Protein AF-A0AA43RU00-F1 (afdb_monomer_lite)

Radius of gyration: 16.59 Å; chains: 1; bounding box: 42×31×34 Å

Sequence (70 aa):
MIKIKTEKEYHVVMERIEELLGIVNNETLIDSKDSIELELLSSLVEEYEDEHYPIGTPSLADTIAGIYRG

Structure (mmCIF, N/CA/C/O backbone):
data_AF-A0AA43RU00-F1
#
_entry.id   AF-A0AA43RU00-F1
#
loop_
_atom_site.group_PDB
_atom_site.id
_atom_site.type_symbol
_atom_site.label_atom_id
_atom_site.label_alt_id
_atom_site.label_comp_id
_atom_site.label_asym_id
_atom_site.label_entity_id
_atom_site.label_seq_id
_atom_site.pdbx_PDB_ins_code
_atom_site.Cartn_x
_atom_site.Cartn_y
_atom_site.Cartn_z
_atom_site.occupancy
_atom_site.B_iso_or_equiv
_atom_site.auth_seq_id
_atom_site.auth_comp_id
_atom_site.auth_asym_id
_atom_site.auth_atom_id
_atom_site.pdbx_PDB_model_num
ATOM 1 N N . MET A 1 1 ? 6.475 -13.621 4.733 1.00 62.88 1 MET A N 1
ATOM 2 C CA . MET A 1 1 ? 6.355 -12.525 3.750 1.00 62.88 1 MET A CA 1
ATOM 3 C C . MET A 1 1 ? 6.690 -11.230 4.465 1.00 62.88 1 MET A C 1
ATOM 5 O O . MET A 1 1 ? 6.436 -11.142 5.665 1.00 62.88 1 MET A O 1
ATOM 9 N N . ILE A 1 2 ? 7.369 -10.308 3.785 1.00 84.06 2 ILE A N 1
ATOM 10 C CA . ILE A 1 2 ? 7.637 -8.964 4.314 1.00 84.06 2 ILE A CA 1
ATOM 11 C C . ILE A 1 2 ? 6.297 -8.219 4.315 1.00 84.06 2 ILE A C 1
ATOM 13 O O . ILE A 1 2 ? 5.513 -8.426 3.400 1.00 84.06 2 ILE A O 1
ATOM 17 N N . LYS A 1 3 ? 6.013 -7.441 5.360 1.00 89.31 3 LYS A N 1
ATOM 18 C CA . LYS A 1 3 ? 4.778 -6.662 5.518 1.00 89.31 3 LYS A CA 1
ATOM 19 C C . LYS A 1 3 ? 5.111 -5.335 6.182 1.00 89.31 3 LYS A C 1
ATOM 21 O O . LYS A 1 3 ? 5.996 -5.303 7.044 1.00 89.31 3 LYS A O 1
ATOM 26 N N . ILE A 1 4 ? 4.383 -4.290 5.810 1.00 95.06 4 ILE A N 1
ATOM 27 C CA . ILE A 1 4 ? 4.383 -3.005 6.510 1.00 95.06 4 ILE A CA 1
ATOM 28 C C . ILE A 1 4 ? 3.671 -3.208 7.851 1.00 95.06 4 ILE A C 1
ATOM 30 O O . ILE A 1 4 ? 2.616 -3.836 7.905 1.00 95.06 4 ILE A O 1
ATOM 34 N N . LYS A 1 5 ? 4.265 -2.741 8.953 1.00 93.00 5 LYS A N 1
ATOM 35 C CA . LYS A 1 5 ? 3.715 -2.931 10.309 1.00 93.00 5 LYS A CA 1
ATOM 36 C C . LYS A 1 5 ? 3.377 -1.629 11.011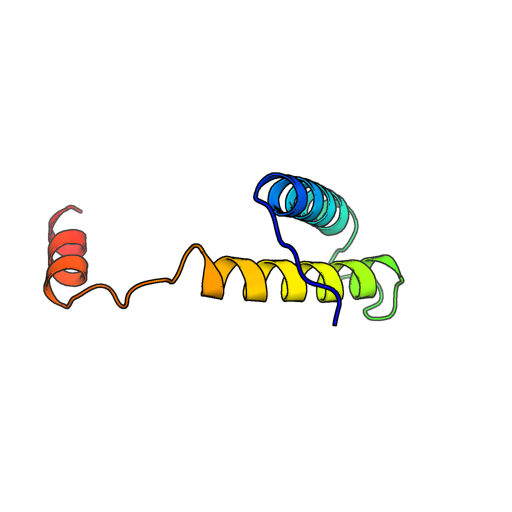 1.00 93.00 5 LYS A C 1
ATOM 38 O O . LYS A 1 5 ? 2.731 -1.652 12.055 1.00 93.00 5 LYS A O 1
ATOM 43 N N . THR A 1 6 ? 3.876 -0.509 10.504 1.00 95.56 6 THR A N 1
ATOM 44 C CA . THR A 1 6 ? 3.733 0.794 11.152 1.00 95.56 6 THR A CA 1
ATOM 45 C C . THR A 1 6 ? 3.397 1.871 10.134 1.00 95.56 6 THR A C 1
ATOM 47 O O . THR A 1 6 ? 3.878 1.822 9.005 1.00 95.56 6 THR A O 1
ATOM 50 N N . GLU A 1 7 ? 2.674 2.900 10.576 1.00 94.56 7 GLU A N 1
ATOM 51 C CA . GLU A 1 7 ? 2.365 4.089 9.766 1.00 94.56 7 GLU A CA 1
ATOM 52 C C . GLU A 1 7 ? 3.635 4.742 9.189 1.00 94.56 7 GLU A C 1
ATOM 54 O O . GLU A 1 7 ? 3.669 5.238 8.069 1.00 94.56 7 GLU A O 1
ATOM 59 N N . LYS A 1 8 ? 4.735 4.714 9.954 1.00 97.00 8 LYS A N 1
ATOM 60 C CA . LYS A 1 8 ? 6.017 5.262 9.504 1.00 97.00 8 LYS A CA 1
ATOM 61 C C . LYS A 1 8 ? 6.585 4.474 8.323 1.00 97.00 8 LYS A C 1
ATOM 63 O O . LYS A 1 8 ? 7.093 5.077 7.386 1.00 97.00 8 LYS A O 1
ATOM 68 N N . GLU A 1 9 ? 6.547 3.145 8.390 1.00 96.31 9 GLU A N 1
ATOM 69 C CA . GLU A 1 9 ? 6.972 2.289 7.277 1.00 96.31 9 GLU A CA 1
ATOM 70 C C . GLU A 1 9 ? 6.060 2.491 6.065 1.00 96.31 9 GLU A C 1
ATOM 72 O O . GLU A 1 9 ? 6.568 2.594 4.955 1.00 96.31 9 GLU A O 1
ATOM 77 N N . TYR A 1 10 ? 4.750 2.631 6.288 1.00 96.38 10 TYR A N 1
ATOM 78 C CA . TYR A 1 10 ? 3.779 2.955 5.245 1.00 96.38 10 TYR A CA 1
ATOM 79 C C . TYR A 1 10 ? 4.145 4.250 4.511 1.00 96.38 10 TYR A C 1
ATOM 81 O O . TYR A 1 10 ? 4.317 4.232 3.297 1.00 96.38 10 TYR A O 1
ATOM 89 N N . HIS A 1 11 ? 4.375 5.351 5.234 1.00 96.62 11 HIS A N 1
ATOM 90 C CA . HIS A 1 11 ? 4.749 6.626 4.615 1.00 96.62 11 HIS A CA 1
ATOM 91 C C . HIS A 1 11 ? 6.066 6.558 3.840 1.00 96.62 11 HIS A C 1
ATOM 93 O O . HIS A 1 11 ? 6.143 7.077 2.733 1.00 96.62 11 HIS A O 1
ATOM 99 N N . VAL A 1 12 ? 7.083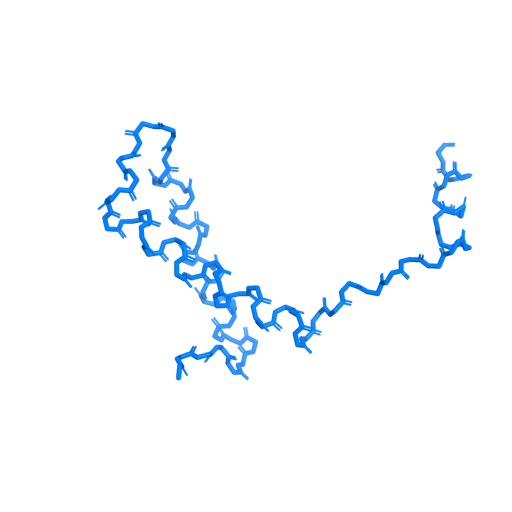 5.880 4.377 1.00 97.12 12 VAL A N 1
ATOM 100 C CA . VAL A 1 12 ? 8.366 5.712 3.673 1.00 97.12 12 VAL A CA 1
ATOM 101 C C . VAL A 1 12 ? 8.189 4.909 2.381 1.00 97.12 12 VAL A C 1
ATOM 103 O O . VAL A 1 12 ? 8.798 5.232 1.363 1.00 97.12 12 VAL A O 1
ATOM 106 N N . VAL A 1 13 ? 7.360 3.861 2.402 1.00 96.44 13 VAL A N 1
ATOM 107 C CA . VAL A 1 13 ? 7.055 3.078 1.198 1.00 96.44 13 VAL A CA 1
ATOM 108 C C . VAL A 1 13 ? 6.269 3.916 0.187 1.00 96.44 13 VAL A C 1
ATOM 110 O O . VAL A 1 13 ? 6.584 3.872 -1.000 1.00 96.44 13 VAL A O 1
ATOM 113 N N . MET A 1 14 ? 5.312 4.722 0.645 1.00 95.75 14 MET A N 1
ATOM 114 C CA . MET A 1 14 ? 4.546 5.636 -0.207 1.00 95.75 14 MET A CA 1
ATOM 115 C C . MET A 1 14 ? 5.436 6.682 -0.886 1.00 95.75 14 MET A C 1
ATOM 117 O O . MET A 1 14 ? 5.350 6.845 -2.100 1.00 95.75 14 MET A O 1
ATOM 121 N N . GLU A 1 15 ? 6.350 7.322 -0.150 1.00 96.88 15 GLU A N 1
ATOM 122 C CA . GLU A 1 15 ? 7.335 8.257 -0.720 1.00 96.88 15 GLU A CA 1
ATOM 123 C C . GLU A 1 15 ? 8.169 7.582 -1.821 1.00 96.88 15 GLU A C 1
ATOM 125 O O . GLU A 1 15 ? 8.385 8.148 -2.893 1.00 96.88 15 GLU A O 1
ATOM 130 N N . ARG A 1 16 ? 8.586 6.328 -1.603 1.00 96.56 16 ARG A N 1
ATOM 131 C CA . ARG A 1 16 ? 9.343 5.569 -2.603 1.00 96.56 16 ARG A CA 1
ATOM 132 C C . ARG A 1 16 ? 8.516 5.240 -3.848 1.00 96.56 16 ARG A C 1
ATOM 134 O O . ARG A 1 16 ? 9.046 5.292 -4.956 1.00 96.56 16 ARG A O 1
ATOM 141 N N . ILE A 1 17 ? 7.238 4.907 -3.685 1.00 95.44 17 ILE A N 1
ATOM 142 C CA . ILE A 1 17 ? 6.316 4.693 -4.808 1.00 95.44 17 ILE A CA 1
ATOM 143 C C . ILE A 1 17 ? 6.165 5.981 -5.623 1.00 95.44 17 ILE A C 1
ATOM 145 O O . ILE A 1 17 ? 6.236 5.924 -6.847 1.00 95.44 17 ILE A O 1
ATOM 149 N N . GLU A 1 18 ? 6.018 7.140 -4.975 1.00 94.69 18 GLU A N 1
ATOM 150 C CA . GLU A 1 18 ? 5.931 8.435 -5.666 1.00 94.69 18 GLU A CA 1
ATOM 151 C C . GLU A 1 18 ? 7.191 8.737 -6.489 1.00 94.69 18 GLU A C 1
ATOM 153 O O . GLU A 1 18 ? 7.090 9.154 -7.646 1.00 94.69 18 GLU A O 1
ATOM 158 N N . GLU A 1 19 ? 8.379 8.465 -5.938 1.00 94.50 19 GLU A N 1
ATOM 159 C CA . GLU A 1 19 ? 9.640 8.565 -6.683 1.00 94.50 19 GLU A CA 1
ATOM 160 C C . GLU A 1 19 ? 9.647 7.644 -7.910 1.00 94.50 19 GLU A C 1
ATOM 162 O O . GLU A 1 19 ? 10.007 8.073 -9.009 1.00 94.50 19 GLU A O 1
ATOM 167 N N . LEU A 1 20 ? 9.236 6.384 -7.736 1.00 93.88 20 LEU A N 1
ATOM 168 C CA . LEU A 1 20 ? 9.208 5.388 -8.806 1.00 93.88 20 LEU A CA 1
ATOM 169 C C . LEU A 1 20 ? 8.193 5.743 -9.894 1.00 93.88 20 LEU A C 1
ATOM 171 O O . LEU A 1 20 ? 8.509 5.578 -11.065 1.00 93.88 20 LEU A O 1
ATOM 175 N N . LEU A 1 21 ? 7.030 6.300 -9.554 1.00 90.44 21 LEU A N 1
ATOM 176 C CA . LEU A 1 21 ? 6.048 6.789 -10.531 1.00 90.44 21 LEU A CA 1
ATOM 177 C C . LEU A 1 21 ? 6.572 7.970 -11.363 1.00 90.44 21 LEU A C 1
ATOM 179 O O . LEU A 1 21 ? 6.126 8.176 -12.490 1.00 90.44 21 LEU A O 1
ATOM 183 N N . GLY A 1 22 ? 7.529 8.740 -10.838 1.00 89.00 22 GLY A N 1
ATOM 184 C CA . GLY A 1 22 ? 8.232 9.773 -11.602 1.00 89.00 22 GLY A CA 1
ATOM 185 C C . GLY A 1 22 ? 9.266 9.221 -12.593 1.00 89.00 22 GLY A C 1
ATOM 186 O O . GLY A 1 22 ? 9.654 9.926 -13.526 1.00 89.00 22 GLY A O 1
ATOM 187 N N . ILE A 1 23 ? 9.715 7.978 -12.396 1.00 87.06 23 ILE A N 1
ATOM 188 C CA . ILE A 1 23 ? 10.751 7.310 -13.198 1.00 87.06 23 ILE A CA 1
ATOM 189 C C . ILE A 1 23 ? 10.116 6.343 -14.207 1.00 87.06 23 ILE A C 1
ATOM 191 O O . ILE A 1 23 ? 10.457 6.373 -15.391 1.00 87.06 23 ILE A O 1
ATOM 195 N N . VAL A 1 24 ? 9.192 5.501 -13.742 1.00 86.50 24 VAL A N 1
ATOM 196 C CA . VAL A 1 24 ? 8.481 4.495 -14.529 1.00 86.50 24 VAL A CA 1
ATOM 197 C C . VAL A 1 24 ? 7.431 5.191 -15.388 1.00 86.50 24 VAL A C 1
ATOM 199 O O . VAL A 1 24 ? 6.488 5.808 -14.901 1.00 86.50 24 VAL A O 1
ATOM 202 N N . ASN A 1 25 ? 7.592 5.073 -16.698 1.00 78.81 25 ASN A N 1
ATOM 203 C CA . ASN A 1 25 ? 6.683 5.607 -17.704 1.00 78.81 25 ASN A CA 1
ATOM 204 C C . ASN A 1 25 ? 6.218 4.500 -18.667 1.00 78.81 25 ASN A C 1
ATOM 206 O O . ASN A 1 25 ? 6.695 3.369 -18.612 1.00 78.81 25 ASN A O 1
ATOM 210 N N . ASN A 1 26 ? 5.321 4.831 -19.602 1.00 70.81 26 ASN A N 1
ATOM 211 C CA . ASN A 1 26 ? 4.790 3.867 -20.581 1.00 70.81 26 ASN A CA 1
ATOM 212 C C . ASN A 1 26 ? 5.847 3.267 -21.530 1.00 70.81 26 ASN A C 1
ATOM 214 O O . ASN A 1 26 ? 5.548 2.315 -22.249 1.00 70.81 26 ASN A O 1
ATOM 218 N N . GLU A 1 27 ? 7.054 3.830 -21.571 1.00 76.06 27 GLU A N 1
ATOM 219 C CA . GLU A 1 27 ? 8.180 3.342 -22.374 1.00 76.06 27 GLU A CA 1
ATOM 220 C C . GLU A 1 27 ? 9.183 2.538 -21.530 1.00 76.06 27 GLU A C 1
ATOM 222 O O . GLU A 1 27 ? 10.106 1.923 -22.068 1.00 76.06 27 GLU A O 1
ATOM 227 N N . THR A 1 28 ? 9.007 2.525 -20.206 1.00 75.75 28 THR A N 1
ATOM 228 C CA . THR A 1 28 ? 9.857 1.787 -19.278 1.00 75.75 28 THR A CA 1
ATOM 229 C C . THR A 1 28 ? 9.584 0.305 -19.450 1.00 75.75 28 THR A C 1
ATOM 231 O O . THR A 1 28 ? 8.439 -0.146 -19.440 1.00 75.75 28 THR A O 1
ATOM 234 N N . LEU A 1 29 ? 10.654 -0.470 -19.625 1.00 79.75 29 LEU A N 1
ATOM 235 C CA . LEU A 1 29 ? 10.545 -1.918 -19.735 1.00 79.75 29 LEU A CA 1
ATOM 236 C C . LEU A 1 29 ? 9.846 -2.465 -18.486 1.00 79.75 29 LEU A C 1
ATOM 238 O O . LEU A 1 29 ? 10.231 -2.149 -17.360 1.00 79.75 29 LEU A O 1
ATOM 242 N N . ILE A 1 30 ? 8.834 -3.303 -18.698 1.00 73.75 30 ILE A N 1
ATOM 243 C CA . ILE A 1 30 ? 8.075 -3.952 -17.619 1.00 73.75 30 ILE A CA 1
ATOM 244 C C . ILE A 1 30 ? 9.006 -4.736 -16.682 1.00 73.75 30 ILE A C 1
ATOM 246 O O . ILE A 1 30 ? 8.820 -4.703 -15.474 1.00 73.75 30 ILE A O 1
ATOM 250 N N . ASP A 1 31 ? 10.078 -5.320 -17.221 1.00 80.50 31 ASP A N 1
ATOM 251 C CA . ASP A 1 31 ? 11.068 -6.080 -16.447 1.00 80.50 31 ASP A CA 1
ATOM 252 C C . ASP A 1 31 ? 12.217 -5.214 -15.898 1.00 80.50 31 ASP A C 1
ATOM 254 O O . ASP A 1 31 ? 13.242 -5.730 -15.441 1.00 80.50 31 ASP A O 1
ATOM 258 N N . SER A 1 32 ? 12.110 -3.885 -15.989 1.00 88.12 32 SER A N 1
ATOM 259 C CA . SER A 1 32 ? 13.100 -3.004 -15.377 1.00 88.12 32 SER A CA 1
ATOM 260 C C . SER A 1 32 ? 13.045 -3.139 -13.856 1.00 88.12 32 SER A C 1
ATOM 262 O O . SER A 1 32 ? 11.993 -3.391 -13.267 1.00 88.12 32 SER A O 1
ATOM 264 N N . LYS A 1 33 ? 14.195 -2.946 -13.205 1.00 90.44 33 LYS A N 1
ATOM 265 C CA . LYS A 1 33 ? 14.288 -3.012 -11.745 1.00 90.44 33 LYS A CA 1
ATOM 266 C C . LYS A 1 33 ? 13.270 -2.080 -11.075 1.00 90.44 33 LYS A C 1
ATOM 268 O O . LYS A 1 33 ? 12.664 -2.482 -10.091 1.00 90.44 33 LYS A O 1
ATOM 273 N N . ASP A 1 34 ? 13.082 -0.885 -11.625 1.00 91.25 34 ASP A N 1
ATOM 274 C CA . ASP A 1 34 ? 12.204 0.138 -11.056 1.00 91.25 34 ASP A CA 1
ATOM 275 C C . ASP A 1 34 ? 10.722 -0.252 -11.190 1.00 91.25 34 ASP A C 1
ATOM 277 O O . ASP A 1 34 ? 9.955 -0.072 -10.249 1.00 91.25 34 ASP A O 1
ATOM 281 N N . SER A 1 35 ? 10.333 -0.876 -12.309 1.00 90.62 35 SER A N 1
ATOM 282 C CA . SER A 1 35 ? 8.979 -1.415 -12.514 1.00 90.62 35 SER A CA 1
ATOM 283 C C . SER A 1 35 ? 8.664 -2.566 -11.553 1.00 90.62 35 SER A C 1
ATOM 285 O O . SER A 1 35 ? 7.600 -2.585 -10.940 1.00 90.62 35 SER A O 1
ATOM 287 N N . ILE A 1 36 ? 9.605 -3.503 -11.383 1.00 92.81 36 ILE A N 1
ATOM 288 C CA . ILE A 1 36 ? 9.453 -4.639 -10.459 1.00 92.81 36 ILE A CA 1
ATOM 289 C C . ILE A 1 36 ? 9.402 -4.146 -9.006 1.00 92.81 36 ILE A C 1
ATOM 291 O O . ILE A 1 36 ? 8.618 -4.645 -8.202 1.00 92.81 36 ILE A O 1
ATOM 295 N N . GLU A 1 37 ? 10.237 -3.166 -8.649 1.00 94.25 37 GLU A N 1
ATOM 296 C CA . GLU A 1 37 ? 10.224 -2.554 -7.319 1.00 94.25 37 GLU A CA 1
ATOM 297 C C . GLU A 1 37 ? 8.884 -1.863 -7.046 1.00 94.25 37 GLU A C 1
ATOM 299 O O . GLU A 1 37 ? 8.303 -2.080 -5.984 1.00 94.25 37 GLU A O 1
ATOM 304 N N . LEU A 1 38 ? 8.362 -1.102 -8.013 1.00 93.69 38 LEU A N 1
ATOM 305 C CA . LEU A 1 38 ? 7.065 -0.437 -7.906 1.00 93.69 38 LEU A CA 1
ATOM 306 C C . LEU A 1 38 ? 5.937 -1.446 -7.664 1.00 93.69 38 LEU A C 1
ATOM 308 O O . LEU A 1 38 ? 5.170 -1.267 -6.725 1.00 93.69 38 LEU A O 1
ATOM 312 N N . GLU A 1 39 ? 5.878 -2.528 -8.445 1.00 93.06 39 GLU A N 1
ATOM 313 C CA . GLU A 1 39 ? 4.866 -3.580 -8.282 1.00 93.06 39 GLU A CA 1
ATOM 314 C C . GLU A 1 39 ? 4.908 -4.197 -6.875 1.00 93.06 39 GLU A C 1
ATOM 316 O O . GLU A 1 39 ? 3.885 -4.284 -6.196 1.00 93.06 39 GLU A O 1
ATOM 321 N N . LEU A 1 40 ? 6.103 -4.553 -6.397 1.00 94.44 40 LEU A N 1
ATOM 322 C CA . LEU A 1 40 ? 6.283 -5.144 -5.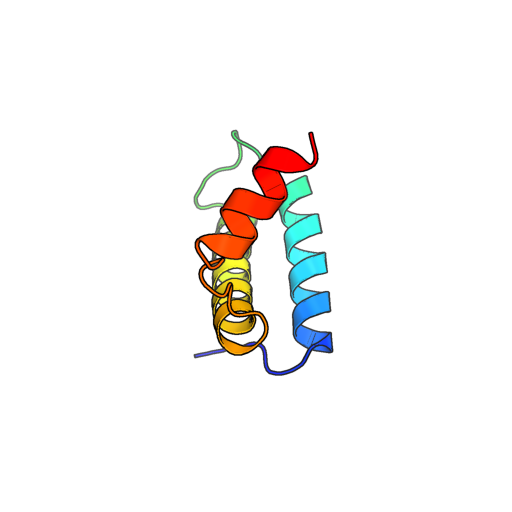070 1.00 94.44 40 LEU A CA 1
ATOM 323 C C . LEU A 1 40 ? 5.860 -4.190 -3.947 1.00 94.44 40 LEU A C 1
ATOM 325 O O . LEU A 1 40 ? 5.210 -4.616 -2.993 1.00 94.44 40 LEU A O 1
ATOM 329 N N . LEU A 1 41 ? 6.243 -2.914 -4.034 1.00 95.25 41 LEU A N 1
ATOM 330 C CA . LEU A 1 41 ? 5.887 -1.915 -3.026 1.00 95.25 41 LEU A CA 1
ATOM 331 C C . LEU A 1 41 ? 4.386 -1.611 -3.045 1.00 95.25 41 LEU A C 1
ATOM 333 O O . LEU A 1 41 ? 3.788 -1.503 -1.976 1.00 95.25 41 LEU A O 1
ATOM 337 N N . SER A 1 42 ? 3.769 -1.541 -4.227 1.00 94.31 42 SER A N 1
ATOM 338 C CA . SER A 1 42 ? 2.322 -1.366 -4.364 1.00 94.31 42 SER A CA 1
ATOM 339 C C . SER A 1 42 ? 1.546 -2.506 -3.707 1.00 94.31 42 SER A C 1
ATOM 341 O O . SER A 1 42 ? 0.614 -2.231 -2.958 1.00 94.31 42 SER A O 1
ATOM 343 N N . SER A 1 43 ? 1.967 -3.765 -3.880 1.00 95.00 43 SER A N 1
ATOM 344 C CA . SER A 1 43 ? 1.331 -4.894 -3.181 1.00 95.00 43 SER A CA 1
ATOM 345 C C . SER A 1 43 ? 1.470 -4.810 -1.656 1.00 95.00 43 SER A C 1
ATOM 347 O O . SER A 1 43 ? 0.556 -5.183 -0.927 1.00 95.00 43 SER A O 1
ATOM 349 N N . LEU A 1 44 ? 2.602 -4.314 -1.143 1.00 94.69 44 LEU A N 1
ATOM 350 C CA . LEU A 1 44 ? 2.797 -4.146 0.303 1.00 94.69 44 LEU A CA 1
ATOM 351 C C . LEU A 1 44 ? 1.898 -3.057 0.895 1.00 94.69 44 LEU A C 1
ATOM 353 O O . LEU A 1 44 ? 1.445 -3.194 2.032 1.00 94.69 44 LEU A O 1
ATOM 357 N N . VAL A 1 45 ?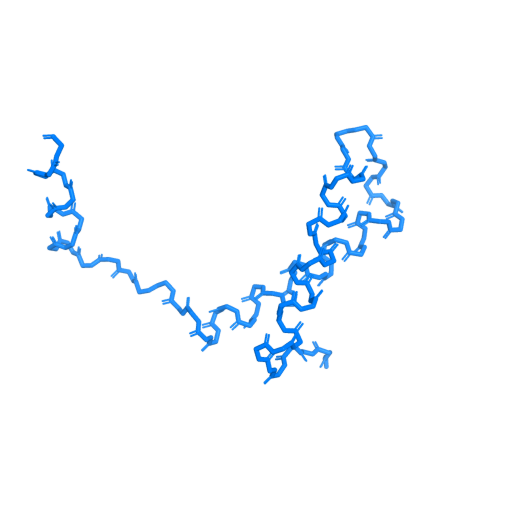 1.684 -1.978 0.142 1.00 94.44 45 VAL A N 1
ATOM 358 C CA . VAL A 1 45 ? 0.772 -0.889 0.503 1.00 94.44 45 VAL A CA 1
ATOM 359 C C . VAL A 1 45 ? -0.667 -1.384 0.496 1.00 94.44 45 VAL A C 1
ATOM 361 O O . VAL A 1 45 ? -1.346 -1.198 1.497 1.00 94.44 45 VAL A O 1
ATOM 364 N N . GLU A 1 46 ? -1.089 -2.090 -0.555 1.00 93.00 46 GLU A N 1
ATOM 365 C CA . GLU A 1 46 ? -2.436 -2.667 -0.667 1.00 93.00 46 GLU A CA 1
ATOM 366 C C . GLU A 1 46 ? -2.774 -3.557 0.539 1.00 93.00 46 GLU A C 1
ATOM 368 O O . GLU A 1 46 ? -3.787 -3.343 1.201 1.00 93.00 46 GLU A O 1
ATOM 373 N N . GLU A 1 47 ? -1.882 -4.485 0.914 1.00 92.94 47 GLU A N 1
ATOM 374 C CA . GLU A 1 47 ? -2.088 -5.326 2.103 1.00 92.94 47 GLU A CA 1
ATOM 375 C C . GLU A 1 47 ? -2.227 -4.502 3.396 1.00 92.94 47 GLU A C 1
ATOM 377 O O . GLU A 1 47 ? -2.994 -4.864 4.289 1.00 92.94 47 GLU A O 1
ATOM 382 N N . TYR A 1 48 ? -1.470 -3.410 3.532 1.00 93.69 48 TYR A N 1
ATOM 383 C CA . TYR A 1 48 ? -1.547 -2.545 4.709 1.00 93.69 48 TYR A CA 1
ATOM 384 C C . TYR A 1 48 ? -2.848 -1.739 4.736 1.00 93.69 48 TYR A C 1
ATOM 386 O O . TYR A 1 48 ? -3.471 -1.632 5.796 1.00 93.69 48 TYR A O 1
ATOM 394 N N . GLU A 1 49 ? -3.262 -1.196 3.590 1.00 92.44 49 GLU A N 1
ATOM 395 C CA . GLU A 1 49 ? -4.496 -0.429 3.437 1.00 92.44 49 GLU A CA 1
ATOM 396 C C . GLU A 1 49 ? -5.737 -1.290 3.664 1.00 92.44 49 GLU A C 1
ATOM 398 O O . GLU A 1 49 ? -6.642 -0.860 4.373 1.00 92.44 49 GLU A O 1
ATOM 403 N N . ASP A 1 50 ? -5.760 -2.527 3.173 1.00 90.25 50 ASP A N 1
ATOM 404 C CA . ASP A 1 50 ? -6.849 -3.468 3.449 1.00 90.25 50 ASP A CA 1
ATOM 405 C C . ASP A 1 50 ? -7.022 -3.721 4.957 1.00 90.25 50 ASP A C 1
ATOM 407 O O . ASP A 1 50 ? -8.145 -3.817 5.464 1.00 90.25 50 ASP A O 1
ATOM 411 N N . GLU A 1 51 ? -5.910 -3.814 5.692 1.00 90.12 51 GLU A N 1
ATOM 412 C CA . GLU A 1 51 ? -5.909 -4.048 7.137 1.00 90.12 51 GLU A CA 1
ATOM 413 C C . GLU A 1 51 ? -6.236 -2.771 7.952 1.00 90.12 51 GLU A C 1
ATOM 415 O O . GLU A 1 51 ? -6.901 -2.867 8.989 1.00 90.12 51 GLU A O 1
ATOM 420 N N . HIS A 1 52 ? -5.794 -1.583 7.513 1.00 89.25 52 HIS A N 1
ATOM 421 C CA . HIS A 1 52 ? -5.825 -0.339 8.312 1.00 89.25 52 HIS A CA 1
ATOM 422 C C . HIS A 1 52 ? -6.802 0.733 7.804 1.00 89.25 52 HIS A C 1
ATOM 424 O O . HIS A 1 52 ? -7.342 1.497 8.609 1.00 89.25 52 HIS A O 1
ATOM 430 N N . TYR A 1 53 ? -7.071 0.774 6.501 1.00 86.56 53 TYR A N 1
ATOM 431 C CA . TYR A 1 53 ? -7.991 1.702 5.835 1.00 86.56 53 TYR A CA 1
ATOM 432 C C . TYR A 1 53 ? -9.026 0.957 4.972 1.00 86.56 53 TYR A C 1
ATOM 434 O O . TYR A 1 53 ? -9.186 1.270 3.789 1.00 86.56 53 TYR A O 1
ATOM 442 N N . PRO A 1 54 ? -9.776 -0.009 5.536 1.00 80.75 54 PRO A N 1
ATOM 443 C CA . PRO A 1 54 ? -10.738 -0.774 4.760 1.00 80.75 54 PRO A CA 1
ATOM 444 C C . PRO A 1 54 ? -11.769 0.169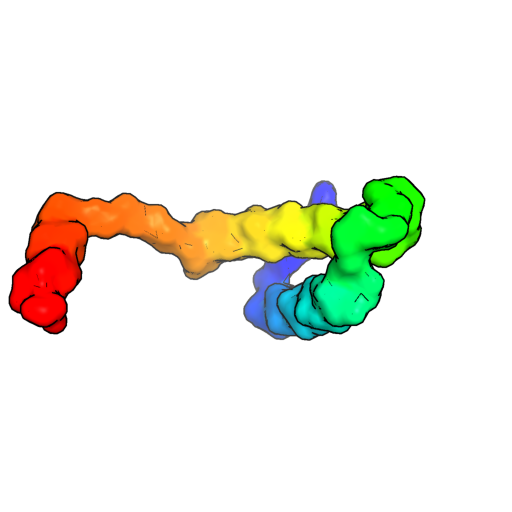 4.134 1.00 80.75 54 PRO A C 1
ATOM 446 O O . PRO A 1 54 ? -12.474 0.901 4.842 1.00 80.75 54 PRO A O 1
ATOM 449 N N . ILE A 1 55 ? -11.889 0.139 2.804 1.00 69.81 55 ILE A N 1
ATOM 450 C CA . ILE A 1 55 ? -12.961 0.845 2.103 1.00 69.81 55 ILE A CA 1
ATOM 451 C C . ILE A 1 55 ? -14.265 0.138 2.470 1.00 69.81 55 ILE A C 1
ATOM 453 O O . ILE A 1 55 ? -14.650 -0.873 1.881 1.00 69.81 55 ILE A O 1
ATOM 457 N N . GLY A 1 56 ? -14.954 0.660 3.485 1.00 64.44 56 GLY A N 1
ATOM 458 C CA . GLY A 1 56 ? -16.317 0.250 3.776 1.00 64.44 56 GLY A CA 1
ATOM 459 C C . GLY A 1 56 ? -17.148 0.437 2.513 1.00 64.44 56 GLY A C 1
ATOM 460 O O . GLY A 1 56 ? -17.069 1.485 1.873 1.00 64.44 56 GLY A O 1
ATOM 461 N N . THR A 1 57 ? -17.935 -0.569 2.127 1.00 62.81 57 THR A N 1
ATOM 462 C CA . THR A 1 57 ? -18.907 -0.383 1.048 1.00 62.81 57 THR A CA 1
ATOM 463 C C . THR A 1 57 ? -19.776 0.805 1.454 1.00 62.81 57 THR A C 1
ATOM 465 O O . THR A 1 57 ? -20.423 0.715 2.505 1.00 62.81 57 THR A O 1
ATOM 468 N N . PRO A 1 58 ? -19.768 1.930 0.712 1.00 64.50 58 PRO A N 1
ATOM 469 C CA . PRO A 1 58 ? -20.602 3.057 1.083 1.00 64.50 58 PRO A CA 1
ATOM 470 C C . PRO A 1 58 ? -22.031 2.537 1.130 1.00 64.50 58 PRO A C 1
ATOM 472 O O . PRO A 1 58 ? -22.472 1.812 0.229 1.00 64.50 58 PRO A O 1
ATOM 475 N N . SER A 1 59 ? -22.748 2.833 2.211 1.00 62.88 59 SER A N 1
ATOM 476 C CA . SER A 1 59 ? -24.131 2.393 2.288 1.00 62.88 59 SER A CA 1
ATOM 477 C C . SER A 1 59 ? -24.912 3.044 1.140 1.00 62.88 59 SER A C 1
ATOM 479 O O . SER A 1 59 ? -24.538 4.103 0.619 1.00 62.88 59 SER A O 1
ATOM 481 N N . LEU A 1 60 ? -26.035 2.444 0.737 1.00 63.84 60 LEU A N 1
ATOM 482 C CA . LEU A 1 60 ? -26.934 3.087 -0.230 1.00 63.84 60 LEU A CA 1
ATOM 483 C C . LEU A 1 60 ? -27.304 4.518 0.213 1.00 63.84 60 LEU A C 1
ATOM 485 O O . LEU A 1 60 ? -27.498 5.385 -0.630 1.00 63.84 60 LEU A O 1
ATOM 489 N N . ALA A 1 61 ? -27.328 4.800 1.519 1.00 68.00 61 ALA A N 1
ATOM 490 C CA . ALA A 1 61 ? -27.552 6.148 2.031 1.00 68.00 61 ALA A CA 1
ATOM 491 C C . ALA A 1 61 ? -26.384 7.110 1.731 1.00 68.00 61 ALA A C 1
ATOM 493 O O . ALA A 1 61 ? -26.638 8.252 1.349 1.00 68.00 61 ALA A O 1
ATOM 494 N N . ASP A 1 62 ? -25.131 6.659 1.832 1.00 68.56 62 ASP A N 1
ATOM 495 C CA . ASP A 1 62 ? -23.943 7.488 1.570 1.00 68.56 62 ASP A CA 1
ATOM 496 C C . ASP A 1 62 ? -23.805 7.824 0.079 1.00 68.56 62 ASP A C 1
ATOM 498 O O . ASP A 1 62 ? -23.522 8.965 -0.291 1.00 68.56 62 ASP A O 1
ATOM 502 N N . THR A 1 63 ? -24.092 6.849 -0.791 1.00 68.12 63 THR A N 1
ATOM 503 C CA . THR A 1 63 ? -24.079 7.047 -2.253 1.00 68.12 63 THR A CA 1
ATOM 504 C C . THR A 1 63 ? -25.185 8.001 -2.712 1.00 68.12 63 THR A C 1
ATOM 506 O O . THR A 1 63 ? -24.931 8.905 -3.508 1.00 68.12 63 THR A O 1
ATOM 509 N N . ILE A 1 64 ? -26.396 7.877 -2.158 1.00 69.19 64 ILE A N 1
ATOM 510 C CA . ILE A 1 64 ? -27.521 8.771 -2.463 1.00 69.19 64 ILE A CA 1
ATOM 511 C C . ILE A 1 64 ? -27.261 10.189 -1.928 1.00 69.19 64 ILE A C 1
ATOM 513 O O . ILE A 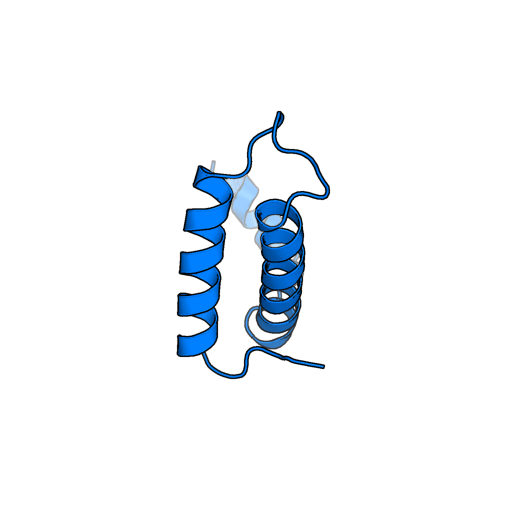1 64 ? -27.540 11.167 -2.622 1.00 69.19 64 ILE A O 1
ATOM 517 N N . ALA A 1 65 ? -26.683 10.333 -0.731 1.00 64.06 65 ALA A N 1
ATOM 518 C CA . ALA A 1 65 ? -26.360 11.640 -0.156 1.00 64.06 65 ALA A CA 1
ATOM 519 C C . ALA A 1 65 ? -25.281 12.405 -0.947 1.00 64.06 65 ALA A C 1
ATOM 521 O O . ALA A 1 65 ? -25.300 13.638 -0.960 1.00 64.06 65 ALA A O 1
ATOM 522 N N . GLY A 1 66 ? -24.360 11.699 -1.613 1.00 64.38 66 GLY A N 1
ATOM 523 C CA . GLY A 1 66 ? -23.377 12.299 -2.519 1.00 64.38 66 GLY A CA 1
ATOM 524 C C . GLY A 1 66 ? -23.998 12.855 -3.806 1.00 64.38 66 GLY A C 1
ATOM 525 O O . GLY A 1 66 ? -23.587 13.913 -4.272 1.00 64.38 66 GLY A O 1
ATOM 526 N N . ILE A 1 67 ? -25.036 12.199 -4.339 1.00 67.12 67 ILE A N 1
ATOM 527 C CA . ILE A 1 67 ? -25.709 12.596 -5.591 1.00 67.12 67 ILE A CA 1
ATOM 528 C C . ILE A 1 67 ? -26.508 13.901 -5.431 1.00 67.12 67 ILE A C 1
ATOM 530 O O . ILE A 1 67 ? -26.571 14.697 -6.361 1.00 67.12 67 ILE A O 1
ATOM 534 N N . TYR A 1 68 ? -27.089 14.163 -4.256 1.00 58.75 68 TYR A N 1
ATOM 535 C CA . TYR A 1 68 ? -27.882 15.380 -4.001 1.00 58.75 68 TYR A CA 1
ATOM 536 C C . TYR A 1 68 ? -27.063 16.603 -3.552 1.00 58.75 68 TYR A C 1
ATOM 538 O O . TYR A 1 68 ? -27.644 17.647 -3.259 1.00 58.75 68 TYR A O 1
ATOM 546 N N . ARG A 1 69 ? -25.733 16.485 -3.455 1.00 56.00 69 ARG A N 1
ATOM 547 C CA . ARG A 1 69 ? -24.827 17.588 -3.080 1.00 56.00 69 ARG A CA 1
ATOM 548 C C . ARG A 1 69 ? -24.144 18.276 -4.273 1.00 56.00 69 ARG A C 1
ATOM 550 O O . ARG A 1 69 ? -23.290 19.129 -4.037 1.00 56.00 69 ARG A O 1
ATOM 557 N N . GLY A 1 70 ? -24.503 17.906 -5.505 1.00 52.06 70 GLY A N 1
ATOM 558 C CA . GLY A 1 70 ? -24.019 18.520 -6.751 1.00 52.06 70 GLY A CA 1
ATOM 559 C C . GLY A 1 70 ? -24.872 19.683 -7.233 1.00 52.06 70 GLY A C 1
ATOM 560 O O . GLY A 1 70 ? -26.108 19.621 -7.047 1.00 52.06 70 GLY A O 1
#

Secondary structure (DSSP, 8-state):
-----SHHHHHHHHHHHHHHHHH--TTS-TTSHHHHHHHHHHHHHHHHHHHHS--PPPPHHHHHHHHTT-

pLDDT: mean 84.09, std 12.95, range [52.06, 97.12]

Foldseek 3Di:
DDADDDPVSLVVLVVLLVVLVVVDDPPDPCPDPSNVSNVVSVVRNVVVCCVPVNPDPQPPVRVVVVVVVD